Protein AF-A0A6B3ELD0-F1 (afdb_monomer)

Mean predicted aligned error: 5.59 Å

Sequence (102 aa):
TKLAMSSAGGRAPDLAIMHLSRLAGYAPGGLLDPWDTALLEEFGVPQERINPRVRALGRYEKQPYAIPLDTHPFVVFYDRTVMDKAGLLDSDGRLLPPESPA

Radius of gyration: 20.94 Å; Cα contacts (8 Å, |Δi|>4): 75; chains: 1; bounding box: 52×36×53 Å

Structure (mmCIF, N/CA/C/O backbone):
data_AF-A0A6B3ELD0-F1
#
_entry.id   AF-A0A6B3ELD0-F1
#
loop_
_atom_site.group_PDB
_atom_site.id
_atom_site.type_symbol
_atom_site.label_atom_id
_atom_site.label_alt_id
_atom_site.label_comp_id
_atom_site.label_asym_id
_atom_site.label_entity_id
_atom_site.label_seq_id
_atom_site.pdbx_PDB_ins_code
_atom_site.Cartn_x
_atom_site.Cartn_y
_atom_site.Cartn_z
_atom_site.occupancy
_atom_site.B_iso_or_equiv
_atom_site.auth_seq_id
_atom_site.auth_comp_id
_atom_site.auth_asym_id
_atom_site.auth_atom_id
_atom_site.pdbx_PDB_model_num
ATOM 1 N N . THR A 1 1 ? 12.345 -1.442 4.713 1.00 70.31 1 THR A N 1
ATOM 2 C CA . 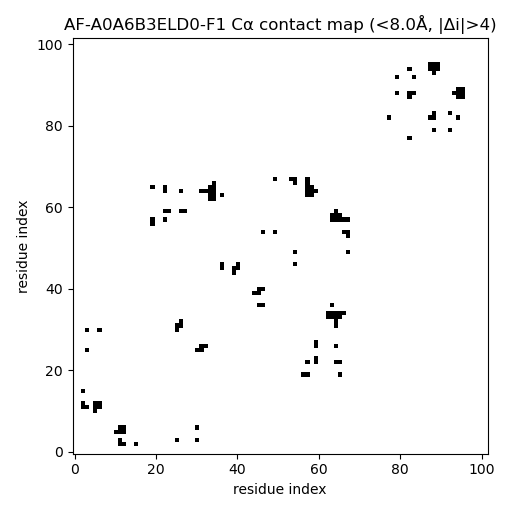THR A 1 1 ? 13.810 -1.321 4.884 1.00 70.31 1 THR A CA 1
ATOM 3 C C . THR A 1 1 ? 14.560 -2.484 4.261 1.00 70.31 1 THR A C 1
ATOM 5 O O . THR A 1 1 ? 15.447 -2.220 3.468 1.00 70.31 1 THR A O 1
ATOM 8 N N . LYS A 1 2 ? 14.182 -3.750 4.520 1.00 89.88 2 LYS A N 1
ATOM 9 C CA . LYS A 1 2 ? 14.844 -4.927 3.917 1.00 89.88 2 LYS A CA 1
ATOM 10 C C . LYS A 1 2 ? 14.935 -4.875 2.385 1.00 89.88 2 LYS A C 1
ATOM 12 O O . LYS A 1 2 ? 16.030 -5.043 1.882 1.00 89.88 2 LYS A O 1
ATOM 17 N N . LEU A 1 3 ? 13.831 -4.578 1.686 1.00 91.88 3 LEU A N 1
ATOM 18 C CA . LEU A 1 3 ? 13.792 -4.511 0.214 1.00 91.88 3 LEU A CA 1
ATOM 19 C C . LEU A 1 3 ? 14.857 -3.569 -0.369 1.00 91.88 3 LEU A C 1
ATOM 21 O O . LEU A 1 3 ? 15.676 -3.987 -1.180 1.00 91.88 3 LEU A O 1
ATOM 25 N N . ALA A 1 4 ? 14.883 -2.311 0.077 1.00 91.75 4 ALA A N 1
ATOM 26 C CA . ALA A 1 4 ? 15.863 -1.339 -0.407 1.00 91.75 4 ALA A CA 1
ATOM 27 C C . ALA A 1 4 ? 17.308 -1.755 -0.077 1.00 91.75 4 ALA A C 1
ATOM 29 O O . ALA A 1 4 ? 18.179 -1.681 -0.936 1.00 91.75 4 ALA A O 1
ATOM 30 N N . MET A 1 5 ? 17.556 -2.253 1.140 1.00 93.50 5 MET A N 1
ATOM 31 C CA . MET A 1 5 ? 18.902 -2.659 1.560 1.00 93.50 5 MET A CA 1
ATOM 32 C C . MET A 1 5 ? 19.408 -3.898 0.815 1.00 93.50 5 MET A C 1
ATOM 34 O O . MET A 1 5 ? 20.567 -3.936 0.412 1.00 93.50 5 MET A O 1
ATOM 38 N N . SER A 1 6 ? 18.559 -4.912 0.618 1.00 94.31 6 SER A N 1
ATOM 39 C CA . SER A 1 6 ? 18.948 -6.121 -0.111 1.00 94.31 6 SER A CA 1
ATOM 40 C C . SER A 1 6 ? 19.228 -5.814 -1.578 1.00 94.31 6 SER A C 1
ATOM 42 O O . SER A 1 6 ? 20.169 -6.359 -2.142 1.00 94.31 6 SER A O 1
ATOM 44 N N . SER A 1 7 ? 18.470 -4.889 -2.166 1.00 92.50 7 SER A N 1
ATOM 45 C CA . SER A 1 7 ? 18.662 -4.470 -3.554 1.00 92.50 7 SER A CA 1
ATOM 46 C C . SER A 1 7 ? 19.947 -3.664 -3.740 1.00 92.50 7 SER A C 1
ATOM 48 O O . SER A 1 7 ? 20.734 -3.985 -4.624 1.00 92.50 7 SER A O 1
ATOM 50 N N . ALA A 1 8 ? 20.237 -2.712 -2.845 1.00 91.12 8 ALA A N 1
ATOM 51 C CA . ALA A 1 8 ? 21.509 -1.983 -2.849 1.00 91.12 8 ALA A CA 1
ATOM 52 C C . ALA A 1 8 ? 22.729 -2.912 -2.683 1.00 91.12 8 ALA A C 1
ATOM 54 O O . ALA A 1 8 ? 23.794 -2.644 -3.228 1.00 91.12 8 ALA A O 1
ATOM 55 N N . GLY A 1 9 ? 22.572 -4.024 -1.955 1.00 93.12 9 GLY A N 1
ATOM 56 C CA . GLY A 1 9 ? 23.601 -5.054 -1.787 1.00 93.12 9 GLY A CA 1
ATOM 57 C C . GLY A 1 9 ? 23.687 -6.090 -2.915 1.00 93.12 9 GLY A C 1
ATOM 58 O O . GLY A 1 9 ? 24.342 -7.112 -2.722 1.00 93.12 9 GLY A O 1
ATOM 59 N N . GLY A 1 10 ? 23.000 -5.891 -4.048 1.00 92.62 10 GLY A N 1
ATOM 60 C CA . GLY A 1 10 ? 23.024 -6.817 -5.191 1.00 92.62 10 GLY A CA 1
ATOM 61 C C . GLY A 1 10 ? 22.273 -8.133 -4.958 1.00 92.62 10 GLY A C 1
ATOM 62 O O . GLY A 1 10 ? 22.555 -9.140 -5.599 1.00 92.62 10 GLY A O 1
ATOM 63 N N . ARG A 1 11 ? 21.343 -8.152 -4.001 1.00 95.06 11 ARG A N 1
ATOM 64 C CA . ARG A 1 11 ? 20.534 -9.318 -3.610 1.00 95.06 11 ARG A CA 1
ATOM 65 C C . ARG A 1 11 ? 19.053 -8.940 -3.572 1.00 95.06 11 ARG A C 1
ATOM 67 O O . ARG A 1 11 ? 18.354 -9.230 -2.597 1.00 95.06 11 ARG A O 1
ATOM 74 N N . ALA A 1 12 ? 18.604 -8.202 -4.586 1.00 94.06 12 ALA A N 1
ATOM 75 C CA . ALA A 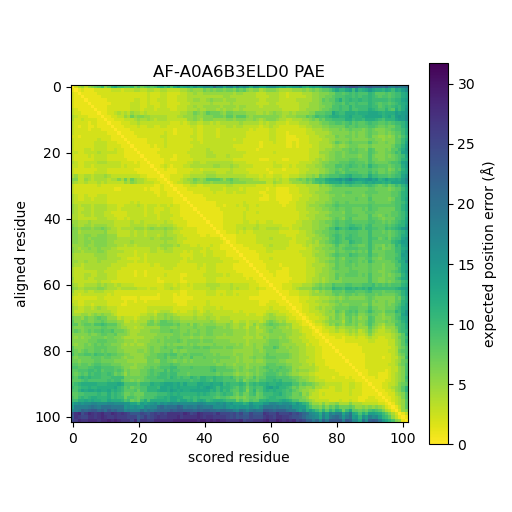1 12 ? 17.195 -7.863 -4.747 1.00 94.06 12 ALA A CA 1
ATOM 76 C C . ALA A 1 12 ? 16.366 -9.153 -4.903 1.00 94.06 12 ALA A C 1
ATOM 78 O O . ALA A 1 12 ? 16.836 -10.090 -5.548 1.00 94.06 12 ALA A O 1
ATOM 79 N N . PRO A 1 13 ? 15.173 -9.244 -4.293 1.00 95.56 13 PRO A N 1
ATOM 80 C CA . PRO A 1 13 ? 14.236 -10.310 -4.619 1.00 95.56 13 PRO A CA 1
ATOM 81 C C . PRO A 1 13 ? 13.598 -10.056 -5.991 1.00 95.56 13 PRO A C 1
ATOM 83 O O . PRO A 1 13 ? 13.400 -8.902 -6.361 1.00 95.56 13 PRO A O 1
ATOM 86 N N . ASP A 1 14 ? 13.180 -11.117 -6.679 1.00 95.31 14 ASP A N 1
ATOM 87 C CA . ASP A 1 14 ? 12.412 -10.994 -7.928 1.00 95.31 14 ASP A CA 1
ATOM 88 C C . ASP A 1 14 ? 11.008 -10.409 -7.686 1.00 95.31 14 ASP A C 1
ATOM 90 O O . ASP A 1 14 ? 10.454 -9.706 -8.525 1.00 95.31 14 ASP A O 1
ATOM 94 N N . LEU A 1 15 ? 10.429 -10.682 -6.510 1.00 94.69 15 LEU A N 1
ATOM 95 C CA . LEU A 1 15 ? 9.115 -10.195 -6.095 1.00 94.69 15 LEU A CA 1
ATOM 96 C C . LEU A 1 15 ? 9.124 -9.803 -4.617 1.00 94.69 15 LEU A C 1
ATOM 98 O O . LEU A 1 15 ? 9.644 -10.524 -3.762 1.00 94.69 15 LEU A O 1
ATOM 102 N N . ALA A 1 16 ? 8.497 -8.674 -4.295 1.00 95.31 16 ALA A N 1
ATOM 103 C CA . ALA A 1 16 ? 8.365 -8.204 -2.925 1.00 95.31 16 ALA A CA 1
ATOM 104 C C . ALA A 1 16 ? 6.988 -7.601 -2.649 1.00 95.31 16 ALA A C 1
ATOM 106 O O . ALA A 1 16 ? 6.366 -6.986 -3.509 1.00 95.31 16 ALA A O 1
ATOM 107 N N . ILE A 1 17 ? 6.561 -7.719 -1.392 1.00 95.62 17 ILE A N 1
ATOM 108 C CA . ILE A 1 17 ? 5.414 -6.989 -0.854 1.00 95.62 17 ILE A CA 1
ATOM 109 C C . ILE A 1 17 ? 5.950 -5.768 -0.110 1.00 95.62 17 ILE A C 1
ATOM 111 O O . ILE A 1 17 ? 6.869 -5.865 0.710 1.00 95.62 17 ILE A O 1
ATOM 115 N N . MET A 1 18 ? 5.366 -4.606 -0.385 1.00 94.81 18 MET A N 1
ATOM 116 C CA . MET A 1 18 ? 5.688 -3.358 0.293 1.00 94.81 18 MET A CA 1
ATOM 117 C C . MET A 1 18 ? 4.418 -2.583 0.620 1.00 94.81 18 MET A C 1
ATOM 119 O O . MET A 1 18 ? 3.419 -2.666 -0.089 1.00 94.81 18 MET A O 1
ATOM 123 N N . HIS A 1 19 ? 4.481 -1.772 1.673 1.00 94.62 19 HIS A N 1
ATOM 124 C CA . HIS A 1 19 ? 3.428 -0.801 1.927 1.00 94.62 19 HIS A CA 1
ATOM 125 C C . HIS A 1 19 ? 3.416 0.252 0.811 1.00 94.62 19 HIS A C 1
ATOM 127 O O . HIS A 1 19 ? 4.471 0.780 0.450 1.00 94.62 19 HIS A O 1
ATOM 133 N N . LEU A 1 20 ? 2.228 0.605 0.316 1.00 94.12 20 LEU A N 1
ATOM 134 C CA . LEU A 1 20 ? 2.049 1.520 -0.816 1.00 94.12 20 LEU A CA 1
ATOM 135 C C . LEU A 1 20 ? 2.729 2.885 -0.611 1.00 94.12 20 LEU A C 1
ATOM 137 O O . LEU A 1 20 ? 3.246 3.467 -1.558 1.00 94.12 20 LEU A O 1
ATOM 141 N N . SER A 1 21 ? 2.824 3.367 0.634 1.00 93.12 21 SER A N 1
ATOM 142 C CA . SER A 1 21 ? 3.538 4.617 0.957 1.00 93.12 21 SER A CA 1
ATOM 143 C C . SER A 1 21 ? 5.030 4.612 0.593 1.00 93.12 21 SER A C 1
ATOM 145 O O . SER A 1 21 ? 5.656 5.668 0.576 1.00 93.12 21 SER A O 1
ATOM 147 N N . ARG A 1 22 ? 5.625 3.446 0.307 1.00 94.12 22 ARG A N 1
ATOM 148 C CA . ARG A 1 22 ? 7.016 3.331 -0.154 1.00 94.12 22 ARG A CA 1
ATOM 149 C C . ARG A 1 22 ? 7.171 3.548 -1.657 1.00 94.12 22 ARG A C 1
ATOM 151 O O . ARG A 1 22 ? 8.279 3.855 -2.086 1.00 94.12 22 ARG A O 1
ATOM 158 N N . LEU A 1 23 ? 6.087 3.458 -2.430 1.00 94.81 23 LEU A N 1
ATOM 159 C CA . LEU A 1 23 ? 6.109 3.557 -3.890 1.00 94.81 23 LEU A CA 1
ATOM 160 C C . LEU A 1 23 ? 6.797 4.840 -4.374 1.00 94.81 23 LEU A C 1
ATOM 162 O O . LEU A 1 23 ? 7.686 4.773 -5.217 1.00 94.81 23 LEU A O 1
ATOM 166 N N . ALA A 1 24 ? 6.459 5.985 -3.771 1.00 92.75 24 ALA A N 1
ATOM 167 C CA . ALA A 1 24 ? 7.020 7.290 -4.129 1.00 92.75 24 ALA A CA 1
ATOM 168 C C . 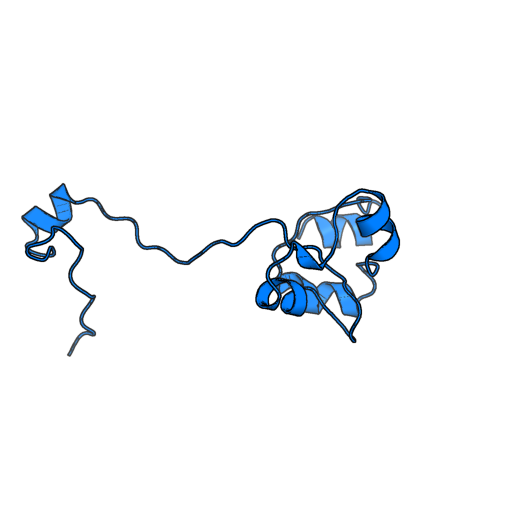ALA A 1 24 ? 8.541 7.394 -3.919 1.00 92.75 24 ALA A C 1
ATOM 170 O O . ALA A 1 24 ? 9.187 8.210 -4.562 1.00 92.75 24 ALA A O 1
ATOM 171 N N . GLY A 1 25 ? 9.123 6.584 -3.029 1.00 92.25 25 GLY A N 1
ATOM 172 C CA . GLY A 1 25 ? 10.573 6.541 -2.828 1.00 92.25 25 GLY A CA 1
ATOM 173 C C . GLY A 1 25 ? 11.281 5.482 -3.673 1.00 92.25 25 GLY A C 1
ATOM 174 O O . GLY A 1 25 ? 12.495 5.551 -3.825 1.00 92.25 25 GLY A O 1
ATOM 175 N N . TYR A 1 26 ? 10.555 4.481 -4.178 1.00 94.88 26 TYR A N 1
ATOM 176 C CA . TYR A 1 26 ? 11.148 3.310 -4.830 1.00 94.88 26 TYR A CA 1
ATOM 177 C C . TYR A 1 26 ? 11.013 3.348 -6.353 1.00 94.88 26 TYR A C 1
ATOM 179 O O . TYR A 1 26 ? 11.985 3.050 -7.041 1.00 94.88 26 TYR A O 1
ATOM 187 N N . ALA A 1 27 ? 9.860 3.765 -6.883 1.00 94.38 27 ALA A N 1
ATOM 188 C CA . ALA A 1 27 ? 9.650 3.833 -8.328 1.00 94.38 27 ALA A CA 1
ATOM 189 C C . ALA A 1 27 ? 10.557 4.879 -9.019 1.00 94.38 27 ALA A C 1
ATOM 191 O O . ALA A 1 27 ? 11.247 4.502 -9.963 1.00 94.38 27 ALA A O 1
ATOM 192 N N . PRO A 1 28 ? 10.686 6.136 -8.532 1.00 93.06 28 PRO A N 1
ATOM 193 C CA . PRO A 1 28 ? 11.598 7.105 -9.157 1.00 93.06 28 PRO A CA 1
ATOM 194 C C . PRO A 1 28 ? 13.076 6.721 -9.015 1.00 93.06 28 PRO A C 1
ATOM 196 O O . PRO A 1 28 ? 13.903 7.098 -9.837 1.00 93.06 28 PRO A O 1
ATOM 199 N N . GLY A 1 29 ? 13.418 5.986 -7.950 1.00 87.56 29 GLY A N 1
ATOM 200 C CA . GLY A 1 29 ? 14.787 5.567 -7.650 1.00 87.56 29 GLY A CA 1
ATOM 201 C C . GLY A 1 29 ? 15.277 4.371 -8.468 1.00 87.56 29 GLY A C 1
ATOM 202 O O . GLY A 1 29 ? 16.378 3.896 -8.205 1.00 87.56 29 GLY A O 1
ATOM 203 N N . GLY A 1 30 ? 14.467 3.854 -9.401 1.00 90.44 30 GLY A N 1
ATOM 204 C CA . GLY A 1 30 ? 14.809 2.689 -10.225 1.00 90.44 30 GLY A CA 1
ATOM 205 C C . GLY A 1 30 ? 14.876 1.374 -9.445 1.00 90.44 30 GLY A C 1
ATOM 206 O O . GLY A 1 30 ? 15.485 0.417 -9.904 1.00 90.44 30 GLY A O 1
ATOM 207 N N . LEU A 1 31 ? 14.286 1.327 -8.246 1.00 94.00 31 LEU A N 1
ATOM 208 C CA . LEU A 1 31 ? 14.271 0.120 -7.416 1.00 94.00 31 LEU A CA 1
ATOM 209 C C . LEU A 1 31 ? 13.179 -0.873 -7.845 1.00 94.00 31 LEU A C 1
ATOM 211 O O . LEU A 1 31 ? 13.206 -2.030 -7.437 1.00 94.00 31 LEU A O 1
ATOM 215 N N . LEU A 1 32 ? 12.187 -0.407 -8.599 1.00 96.00 32 LEU A N 1
ATOM 216 C CA . LEU A 1 32 ? 11.049 -1.197 -9.048 1.00 96.00 32 LEU A CA 1
ATOM 217 C C . LEU A 1 32 ? 10.948 -1.102 -10.560 1.00 96.00 32 LEU A C 1
ATOM 219 O O . LEU A 1 32 ? 11.153 -0.022 -11.113 1.00 96.00 32 LEU A O 1
ATOM 223 N N . ASP A 1 33 ? 10.519 -2.194 -11.175 1.00 95.69 33 ASP A N 1
ATOM 224 C CA . ASP A 1 33 ? 10.105 -2.215 -12.568 1.00 95.69 33 ASP A CA 1
ATOM 225 C C . ASP A 1 33 ? 8.582 -2.039 -12.675 1.00 95.69 33 ASP A C 1
ATOM 227 O O . ASP A 1 33 ? 7.835 -2.448 -11.773 1.00 95.69 33 ASP A O 1
ATOM 231 N N . PRO A 1 34 ? 8.090 -1.405 -13.751 1.00 96.81 34 PRO A N 1
ATOM 232 C CA . PRO A 1 34 ? 6.667 -1.383 -14.039 1.00 96.81 34 PRO A CA 1
ATOM 233 C C . PRO A 1 34 ? 6.176 -2.797 -14.380 1.00 96.81 34 PRO A C 1
ATOM 235 O O . PRO A 1 34 ? 6.856 -3.580 -15.039 1.00 96.81 34 PRO A O 1
ATOM 238 N N . TRP A 1 35 ? 4.958 -3.112 -13.958 1.00 96.12 35 TRP A N 1
ATOM 239 C CA . TRP A 1 35 ? 4.290 -4.367 -14.272 1.00 96.12 35 TRP A CA 1
ATOM 240 C C . TRP A 1 35 ? 3.812 -4.400 -15.721 1.00 96.12 35 TRP A C 1
ATOM 242 O O . TRP A 1 35 ? 3.193 -3.450 -16.208 1.00 96.12 35 TRP A O 1
ATOM 252 N N . ASP A 1 36 ? 3.998 -5.548 -16.366 1.00 95.88 36 ASP A N 1
ATO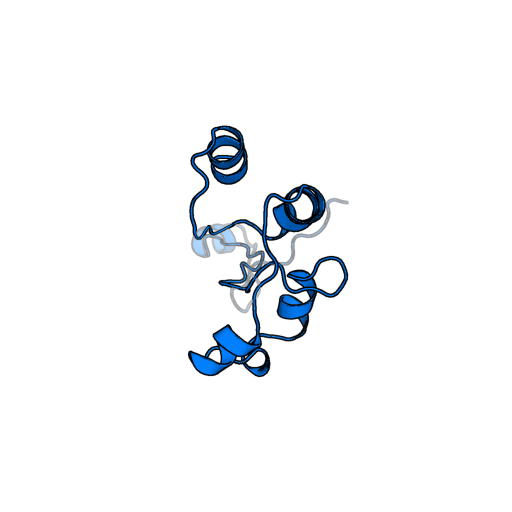M 253 C CA . ASP A 1 36 ? 3.346 -5.865 -17.631 1.00 95.88 36 ASP A CA 1
ATOM 254 C C . ASP A 1 36 ? 1.900 -6.309 -17.372 1.00 95.88 36 ASP A C 1
ATOM 256 O O . ASP A 1 36 ? 1.628 -7.417 -16.907 1.00 95.88 36 ASP A O 1
ATOM 260 N N . THR A 1 37 ? 0.947 -5.426 -17.659 1.00 94.25 37 THR A N 1
ATOM 261 C CA . THR A 1 37 ? -0.475 -5.719 -17.453 1.00 94.25 37 THR A CA 1
ATOM 262 C C . THR A 1 37 ? -1.036 -6.719 -18.456 1.00 94.25 37 THR A C 1
ATOM 264 O O . THR A 1 37 ? -2.018 -7.375 -18.122 1.00 94.25 37 THR A O 1
ATOM 267 N N . ALA A 1 38 ? -0.440 -6.846 -19.646 1.00 96.00 38 ALA A N 1
ATOM 268 C CA . ALA A 1 38 ? -0.864 -7.835 -20.634 1.00 96.00 38 ALA A CA 1
ATOM 269 C C . ALA A 1 38 ? -0.476 -9.246 -20.174 1.00 96.00 38 ALA A C 1
ATOM 271 O O . ALA A 1 38 ? -1.298 -10.158 -20.228 1.00 96.00 38 ALA A O 1
ATOM 272 N N . LEU A 1 39 ? 0.728 -9.402 -19.613 1.00 96.25 39 LEU A N 1
ATOM 273 C CA . LEU A 1 39 ? 1.151 -10.657 -18.989 1.00 96.25 39 LEU A CA 1
ATOM 274 C C . LEU A 1 39 ? 0.244 -11.028 -17.807 1.00 96.25 39 LEU A C 1
ATOM 276 O O . LEU A 1 39 ? -0.192 -12.168 -17.677 1.00 96.25 39 LEU A O 1
ATOM 280 N N . LEU A 1 40 ? -0.090 -10.061 -16.946 1.00 94.00 40 LEU A N 1
ATOM 281 C CA . LEU A 1 40 ? -1.025 -10.305 -15.843 1.00 94.00 40 LEU A CA 1
ATOM 282 C C . LEU A 1 40 ? -2.400 -10.771 -16.345 1.00 94.00 40 LEU A C 1
ATOM 284 O O . LEU A 1 40 ? -2.993 -11.667 -15.746 1.00 94.00 40 LEU A O 1
ATOM 288 N N . GLU A 1 41 ? -2.897 -10.196 -17.441 1.00 96.44 41 GLU A N 1
ATOM 289 C CA . GLU A 1 41 ? -4.152 -10.606 -18.072 1.00 96.44 41 GLU A CA 1
ATOM 290 C C . GLU A 1 41 ? -4.084 -12.036 -18.630 1.00 96.44 41 GLU A C 1
ATOM 292 O O . GLU A 1 41 ? -4.994 -12.822 -18.358 1.00 96.44 41 GLU A O 1
ATOM 297 N N . GLU A 1 42 ? -2.991 -12.407 -19.309 1.00 97.75 42 GLU A N 1
ATOM 298 C CA . GLU A 1 42 ? -2.742 -13.771 -19.811 1.00 97.75 42 GLU A CA 1
ATOM 299 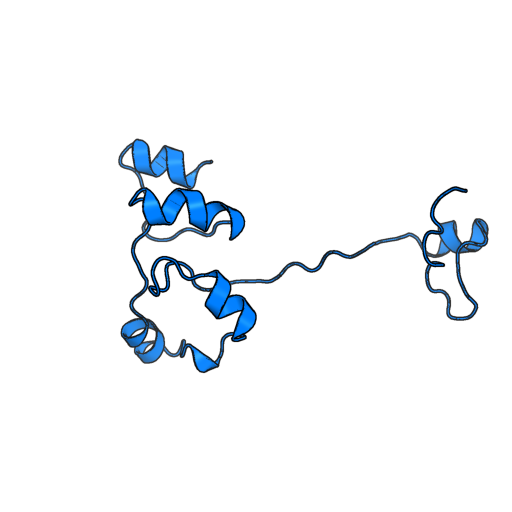C C . GLU A 1 42 ? -2.846 -14.819 -18.692 1.00 97.75 42 GLU A C 1
ATOM 301 O O . GLU A 1 42 ? -3.452 -15.878 -18.869 1.00 97.75 42 GLU A O 1
ATOM 306 N N . PHE A 1 43 ? -2.335 -14.492 -17.503 1.00 95.81 43 PHE A N 1
ATOM 307 C CA . PHE A 1 43 ? -2.391 -15.355 -16.321 1.00 95.81 43 PHE A CA 1
ATOM 308 C C . PHE A 1 43 ? -3.649 -15.160 -15.453 1.00 95.81 43 PHE A C 1
ATOM 310 O O . PHE A 1 43 ? -3.718 -15.653 -14.325 1.00 95.81 43 PHE A O 1
ATOM 317 N N . GLY A 1 44 ? -4.682 -14.480 -15.962 1.00 94.62 44 GLY A N 1
ATOM 318 C CA . GLY A 1 44 ? -5.993 -14.395 -15.313 1.00 94.62 44 GLY A CA 1
ATOM 319 C C . GLY A 1 44 ? -6.108 -13.345 -14.203 1.00 94.62 44 GLY A C 1
ATOM 320 O O . GLY A 1 44 ? -7.014 -13.435 -13.363 1.00 94.62 44 GLY A O 1
ATOM 321 N N . VAL A 1 45 ? -5.244 -12.327 -14.213 1.00 92.12 45 VAL A N 1
ATOM 322 C CA . VAL A 1 45 ? -5.271 -11.151 -13.325 1.00 92.12 45 VAL A CA 1
ATOM 323 C C . VAL A 1 45 ? -5.565 -9.872 -14.135 1.00 92.12 45 VAL A C 1
ATOM 325 O O . VAL A 1 45 ? -4.737 -8.960 -14.197 1.00 92.12 45 VAL A O 1
ATOM 328 N N . PRO A 1 46 ? -6.751 -9.766 -14.768 1.00 93.31 46 PRO A N 1
ATOM 329 C CA . PRO A 1 46 ? -7.137 -8.565 -15.502 1.00 93.31 46 PRO A CA 1
ATOM 330 C C . PRO A 1 46 ? -7.275 -7.368 -14.554 1.00 93.31 46 PRO A C 1
ATOM 332 O O . PRO A 1 46 ? -7.761 -7.491 -13.421 1.00 93.31 46 PRO A O 1
ATOM 335 N N . GLN A 1 47 ? -6.875 -6.186 -15.024 1.00 90.62 47 GLN A N 1
ATOM 336 C CA . GLN A 1 47 ? -6.865 -4.960 -14.220 1.00 90.62 47 GLN A CA 1
ATOM 337 C C . GLN A 1 47 ? -8.263 -4.581 -13.718 1.00 90.62 47 GLN A C 1
ATOM 339 O O . GLN A 1 47 ? -8.397 -3.976 -12.652 1.00 90.62 47 GLN A O 1
ATOM 344 N N . GLU A 1 48 ? -9.305 -4.965 -14.449 1.00 93.69 48 GLU A N 1
ATOM 345 C CA . GLU A 1 48 ? -10.720 -4.712 -14.180 1.00 93.69 48 GLU A CA 1
ATOM 346 C C . GLU A 1 48 ? -11.198 -5.384 -12.888 1.00 93.69 48 GLU A C 1
ATOM 348 O O . GLU A 1 48 ? -12.139 -4.895 -12.265 1.00 93.69 48 GLU A O 1
ATOM 353 N N . ARG A 1 49 ? -10.530 -6.459 -12.436 1.00 91.81 49 ARG A N 1
ATOM 354 C CA . ARG A 1 49 ? -10.822 -7.107 -11.142 1.00 91.81 49 ARG A CA 1
ATOM 355 C C . ARG A 1 49 ? -10.353 -6.288 -9.943 1.00 91.81 49 ARG A C 1
ATOM 357 O O . ARG A 1 49 ? -10.780 -6.542 -8.820 1.00 91.81 49 ARG A O 1
ATOM 364 N N . ILE A 1 50 ? -9.479 -5.311 -10.163 1.00 90.81 50 ILE A N 1
ATOM 365 C CA . ILE A 1 50 ? -8.919 -4.470 -9.110 1.00 90.81 50 ILE A CA 1
ATOM 366 C C . ILE A 1 50 ? -9.807 -3.236 -8.943 1.00 90.81 50 ILE A C 1
ATOM 368 O O . ILE A 1 50 ? -10.205 -2.595 -9.918 1.00 90.81 50 ILE A O 1
ATOM 372 N N . ASN A 1 51 ? -10.095 -2.855 -7.696 1.00 92.75 51 ASN A N 1
ATOM 373 C CA . ASN A 1 51 ? -10.816 -1.616 -7.414 1.00 92.75 51 ASN A CA 1
ATOM 374 C C . ASN A 1 51 ? -10.104 -0.418 -8.089 1.00 92.75 51 ASN A C 1
ATOM 376 O O . ASN A 1 51 ? -8.908 -0.217 -7.855 1.00 92.75 51 ASN A O 1
ATOM 380 N N . PRO A 1 52 ? -10.807 0.414 -8.884 1.00 93.75 52 PRO A N 1
ATOM 381 C CA . PRO A 1 52 ? -10.179 1.458 -9.695 1.00 93.75 52 PRO A CA 1
ATOM 382 C C . PRO A 1 52 ? -9.447 2.516 -8.864 1.00 93.75 52 PRO A C 1
ATOM 384 O O . PRO A 1 52 ? -8.416 3.029 -9.299 1.00 93.75 52 PRO A O 1
ATOM 387 N N . ARG A 1 53 ? -9.936 2.818 -7.652 1.00 92.25 53 ARG A N 1
ATOM 388 C CA . ARG A 1 53 ? -9.287 3.770 -6.743 1.00 92.25 53 ARG A CA 1
ATOM 389 C C . ARG A 1 53 ? -7.950 3.221 -6.260 1.00 92.25 53 ARG A C 1
ATOM 391 O O . ARG A 1 53 ? -6.960 3.940 -6.294 1.00 92.25 53 ARG A O 1
ATOM 398 N N . VAL A 1 54 ? -7.911 1.955 -5.848 1.00 90.81 54 VAL A N 1
ATOM 399 C CA . VAL A 1 54 ? -6.681 1.327 -5.343 1.00 90.81 54 VAL A CA 1
ATOM 400 C C . VAL A 1 54 ? -5.687 1.079 -6.483 1.00 90.81 54 VAL A C 1
ATOM 402 O O . VAL A 1 54 ? -4.501 1.351 -6.325 1.00 90.81 54 VAL A O 1
ATOM 405 N N . ARG A 1 55 ? -6.171 0.676 -7.667 1.00 92.19 55 ARG A N 1
ATOM 406 C CA . ARG A 1 55 ? -5.354 0.530 -8.884 1.00 92.19 55 ARG A CA 1
ATOM 407 C C . ARG A 1 55 ? -4.635 1.828 -9.255 1.00 92.19 55 ARG A C 1
ATOM 409 O O . ARG A 1 55 ? -3.459 1.800 -9.599 1.00 92.19 55 ARG A O 1
ATOM 416 N N . ALA A 1 56 ? -5.318 2.971 -9.168 1.00 93.81 56 ALA A N 1
ATOM 417 C CA . ALA A 1 56 ? -4.721 4.266 -9.488 1.00 93.81 56 ALA A CA 1
ATOM 418 C C . ALA A 1 56 ? -3.560 4.642 -8.550 1.00 93.81 56 ALA A C 1
ATOM 420 O O . ALA A 1 56 ? -2.609 5.278 -8.997 1.00 93.81 56 ALA A O 1
ATOM 421 N N . LEU A 1 57 ? -3.617 4.228 -7.280 1.00 94.12 57 LEU A N 1
ATOM 422 C CA . LEU A 1 57 ? -2.584 4.539 -6.289 1.00 94.12 57 LEU A CA 1
ATOM 423 C C . LEU A 1 57 ? -1.267 3.791 -6.536 1.00 94.12 57 LEU A C 1
ATOM 425 O O . LEU A 1 57 ? -0.213 4.289 -6.158 1.00 94.12 57 LEU A O 1
ATOM 429 N N . GLY A 1 58 ? -1.314 2.623 -7.183 1.00 94.94 58 GLY A N 1
ATOM 430 C CA . GLY A 1 58 ? -0.134 1.825 -7.536 1.00 94.94 58 GLY A CA 1
ATOM 431 C C . GLY A 1 58 ? 0.657 2.348 -8.742 1.00 94.94 58 GLY A C 1
ATOM 432 O O . GLY A 1 58 ? 1.554 1.657 -9.226 1.00 94.94 58 GLY A O 1
ATOM 433 N N . ARG A 1 59 ? 0.315 3.531 -9.271 1.00 95.62 59 ARG A N 1
ATOM 434 C CA . ARG A 1 59 ? 0.904 4.074 -10.500 1.00 95.62 59 ARG A CA 1
ATOM 435 C C . ARG A 1 59 ? 1.916 5.177 -10.214 1.00 95.62 59 ARG A C 1
ATOM 437 O O . ARG A 1 59 ? 1.667 6.066 -9.407 1.00 95.62 59 ARG A O 1
ATOM 444 N N . TYR A 1 60 ? 3.009 5.163 -10.964 1.00 96.00 60 TYR A N 1
ATOM 445 C CA . TYR A 1 60 ? 3.988 6.245 -11.041 1.00 96.00 60 TYR A CA 1
ATOM 446 C C . TYR A 1 60 ? 4.234 6.562 -12.521 1.00 96.00 60 TYR A C 1
ATOM 448 O O . TYR A 1 60 ? 4.296 5.650 -13.338 1.00 96.00 60 TYR A O 1
ATOM 456 N N . GLU A 1 61 ? 4.234 7.847 -12.894 1.00 94.44 61 GLU A N 1
ATOM 457 C CA . GLU A 1 61 ? 4.361 8.307 -14.294 1.00 94.44 61 GLU A CA 1
ATOM 458 C C . GLU A 1 61 ? 3.439 7.582 -15.296 1.00 94.44 61 GLU A C 1
ATOM 460 O O . GLU A 1 61 ? 3.805 7.264 -16.423 1.00 94.44 61 GLU A O 1
ATOM 465 N N . LYS A 1 62 ? 2.189 7.331 -14.882 1.00 92.19 62 LYS A N 1
ATOM 466 C CA . LYS A 1 62 ? 1.167 6.589 -15.648 1.00 92.19 62 LYS A CA 1
ATOM 467 C C . LYS A 1 62 ? 1.501 5.106 -15.897 1.00 92.19 62 LYS A C 1
ATOM 469 O O . LYS A 1 62 ? 0.706 4.432 -16.551 1.00 92.19 62 LYS A O 1
ATOM 474 N N . GLN A 1 63 ? 2.565 4.561 -15.321 1.00 95.44 63 GLN A N 1
ATOM 475 C CA . GLN A 1 63 ? 2.869 3.131 -15.376 1.00 95.44 63 GLN A CA 1
ATOM 476 C C . GLN A 1 63 ? 2.493 2.429 -14.062 1.00 95.44 63 GLN A C 1
ATOM 478 O O . GLN A 1 63 ? 2.545 3.055 -12.999 1.00 95.44 63 GLN A O 1
ATOM 483 N N . PRO A 1 64 ? 2.048 1.163 -14.104 1.00 95.06 64 PRO A N 1
ATOM 484 C CA . PRO A 1 64 ? 1.670 0.415 -12.910 1.00 95.06 64 PRO A CA 1
ATOM 485 C C . PRO A 1 64 ? 2.913 -0.184 -12.244 1.00 95.06 64 PRO A C 1
ATOM 487 O O . PRO A 1 64 ? 3.437 -1.183 -12.702 1.00 95.06 64 PRO A O 1
ATOM 490 N N . TYR A 1 65 ? 3.382 0.394 -11.143 1.00 97.06 65 TYR A N 1
ATOM 491 C CA . TYR A 1 65 ? 4.568 -0.097 -10.420 1.00 97.06 65 TYR A CA 1
ATOM 492 C C . TYR A 1 65 ? 4.219 -1.006 -9.233 1.00 97.06 65 TYR A C 1
ATOM 494 O O . TYR A 1 65 ? 5.094 -1.620 -8.626 1.00 97.06 65 TYR A O 1
ATOM 502 N N . ALA A 1 66 ? 2.938 -1.105 -8.879 1.00 95.56 66 ALA A N 1
ATOM 503 C CA . ALA A 1 66 ? 2.463 -2.003 -7.839 1.00 95.56 66 ALA A CA 1
ATOM 504 C C . ALA A 1 66 ? 1.090 -2.582 -8.187 1.00 95.56 66 ALA A C 1
ATOM 506 O O . ALA A 1 66 ? 0.204 -1.868 -8.663 1.00 95.56 66 ALA A O 1
ATOM 507 N N . ILE A 1 67 ? 0.908 -3.862 -7.866 1.00 94.50 67 ILE A N 1
ATOM 508 C CA . ILE A 1 67 ? -0.385 -4.546 -7.899 1.00 94.50 67 ILE A CA 1
ATOM 509 C C . ILE A 1 67 ? -0.936 -4.601 -6.466 1.00 94.50 67 ILE A C 1
ATOM 511 O O . ILE A 1 67 ? -0.239 -5.087 -5.573 1.00 94.50 67 ILE A O 1
ATOM 515 N N . PRO A 1 68 ? -2.150 -4.082 -6.204 1.00 93.06 68 PRO A N 1
ATOM 516 C CA . PRO A 1 68 ? -2.751 -4.143 -4.876 1.00 93.06 68 PRO A CA 1
ATOM 517 C C . PRO A 1 68 ? -2.974 -5.583 -4.403 1.00 93.06 68 PRO A C 1
ATOM 519 O O . PRO A 1 68 ? -3.631 -6.361 -5.089 1.00 93.06 68 PRO A O 1
ATOM 522 N N . LEU A 1 69 ? -2.455 -5.907 -3.217 1.00 92.62 69 LEU A N 1
ATOM 523 C CA . LEU A 1 69 ? -2.639 -7.206 -2.563 1.00 92.62 69 LEU A CA 1
ATOM 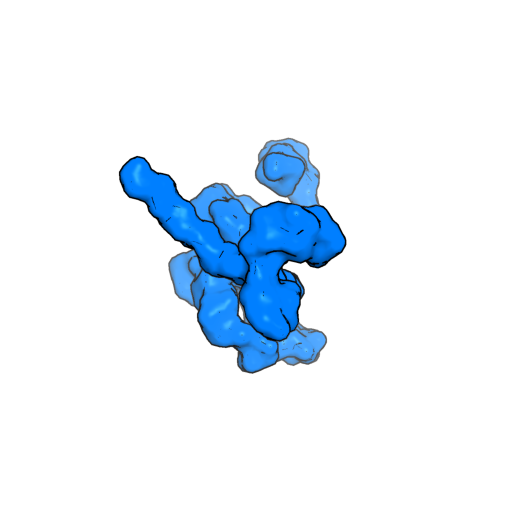524 C C . LEU A 1 69 ? -3.791 -7.167 -1.554 1.00 92.62 69 LEU A C 1
ATOM 526 O O . LEU A 1 69 ? -4.661 -8.033 -1.558 1.00 92.62 69 LEU A O 1
ATOM 530 N N . ASP A 1 70 ? -3.792 -6.154 -0.692 1.00 92.44 70 ASP A N 1
ATOM 531 C CA . ASP A 1 70 ? -4.759 -5.984 0.382 1.00 92.44 70 ASP A CA 1
ATOM 532 C C . ASP A 1 70 ? -5.028 -4.497 0.673 1.00 92.44 70 ASP A C 1
ATOM 534 O O . ASP A 1 70 ? -4.372 -3.586 0.157 1.00 92.44 70 ASP A O 1
ATOM 538 N N . THR A 1 71 ? -6.053 -4.247 1.487 1.00 89.31 71 THR A N 1
ATOM 539 C CA . THR A 1 71 ? -6.378 -2.922 2.021 1.00 89.31 71 THR A CA 1
ATOM 540 C C . THR A 1 71 ? -6.687 -3.047 3.501 1.00 89.31 71 THR A C 1
ATOM 542 O O . THR A 1 71 ? -7.525 -3.862 3.884 1.00 89.31 71 THR A O 1
ATOM 545 N N . HIS A 1 72 ? -6.060 -2.204 4.317 1.00 89.44 72 HIS A N 1
ATOM 546 C CA . HIS A 1 72 ? -6.229 -2.199 5.770 1.00 89.44 72 HIS A CA 1
ATOM 547 C C . HIS A 1 72 ? -7.008 -0.947 6.185 1.00 89.44 72 HIS A C 1
ATOM 549 O O . HIS A 1 72 ? -6.430 0.143 6.189 1.00 89.44 72 HIS A O 1
ATOM 555 N N . PRO A 1 73 ? -8.315 -1.047 6.483 1.00 86.25 73 PRO A N 1
ATOM 556 C CA . PRO A 1 73 ? -9.056 0.086 7.012 1.00 86.25 73 PRO A CA 1
ATOM 557 C C . PRO A 1 73 ? -8.604 0.387 8.444 1.00 86.25 73 PRO A C 1
ATOM 559 O O . PRO A 1 73 ? -8.316 -0.520 9.225 1.00 86.25 73 PRO A O 1
ATOM 562 N N . PHE A 1 74 ? -8.588 1.666 8.810 1.00 87.88 74 PHE A N 1
ATOM 563 C CA . PHE A 1 74 ? -8.451 2.044 10.211 1.00 87.88 74 PHE A CA 1
ATOM 564 C C . PHE A 1 74 ? -9.738 1.685 10.947 1.00 87.88 74 PHE A C 1
ATOM 566 O O . PHE A 1 74 ? -10.821 2.144 10.585 1.00 87.88 74 PHE A O 1
ATOM 573 N N . VAL A 1 75 ? -9.607 0.848 11.971 1.00 90.00 75 VAL A N 1
ATOM 574 C CA . VAL A 1 75 ? -10.712 0.382 12.809 1.00 90.00 75 VAL A CA 1
ATOM 575 C C . VAL A 1 75 ? -10.338 0.535 14.278 1.00 90.00 75 VAL A C 1
ATOM 577 O O . VAL A 1 75 ? -9.160 0.495 14.636 1.00 90.00 75 VAL A O 1
ATOM 580 N N . VAL A 1 76 ? -11.347 0.701 15.130 1.00 87.75 76 VAL A N 1
ATOM 581 C CA . VAL A 1 76 ? -11.183 0.744 16.585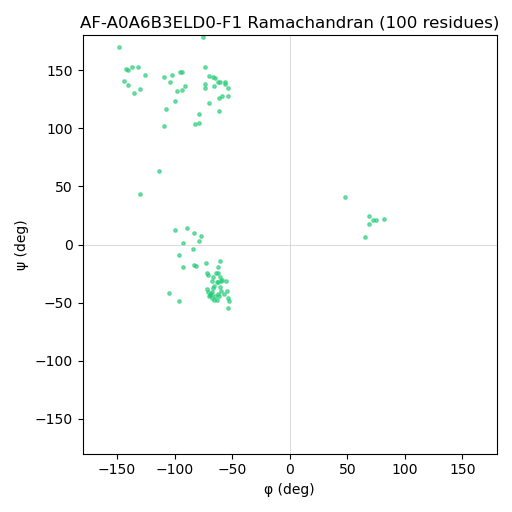 1.00 87.75 76 VAL A CA 1
ATOM 582 C C . VAL A 1 76 ? -11.727 -0.556 17.161 1.00 87.75 76 VAL A C 1
ATOM 584 O O . VAL A 1 76 ? -12.919 -0.837 17.051 1.00 87.75 76 VAL A O 1
ATOM 587 N N . PHE A 1 77 ? -10.852 -1.347 17.778 1.00 91.06 77 PHE A N 1
ATOM 588 C CA . PHE A 1 77 ? -11.249 -2.510 18.568 1.00 91.06 77 PHE A CA 1
ATOM 589 C C . PHE A 1 77 ? -11.385 -2.097 20.033 1.00 91.06 77 PHE A C 1
ATOM 591 O O . PHE A 1 77 ? -10.496 -1.439 20.571 1.00 91.06 77 PHE A O 1
ATOM 598 N N . TYR A 1 78 ? -12.481 -2.487 20.681 1.00 92.25 78 TYR A N 1
ATOM 599 C CA . TYR A 1 78 ? -12.736 -2.178 22.087 1.00 92.25 78 TYR A CA 1
ATOM 600 C C . TYR A 1 78 ? -13.422 -3.347 22.801 1.00 92.25 78 TYR A C 1
ATOM 602 O O . TYR A 1 78 ? -14.164 -4.122 22.191 1.00 92.25 78 TYR A O 1
ATOM 610 N N . ASP A 1 79 ? -13.183 -3.464 24.109 1.00 94.88 79 ASP A N 1
ATOM 611 C CA . ASP A 1 79 ? -13.884 -4.422 24.962 1.00 94.88 79 ASP A CA 1
ATOM 612 C C . ASP A 1 79 ? -15.269 -3.872 25.317 1.00 94.88 79 ASP A C 1
ATOM 614 O O . ASP A 1 79 ? -15.400 -2.887 26.046 1.00 94.88 79 ASP A O 1
ATOM 618 N N . ARG A 1 80 ? -16.315 -4.524 24.807 1.00 94.12 80 ARG A N 1
ATOM 619 C CA . ARG A 1 80 ? -17.705 -4.108 25.034 1.00 94.12 80 ARG A CA 1
ATOM 620 C C . ARG A 1 80 ? -18.086 -4.124 26.513 1.00 94.12 80 ARG A C 1
ATOM 622 O O . ARG A 1 80 ? -18.807 -3.239 26.946 1.00 94.12 80 ARG A O 1
ATOM 629 N N . THR A 1 81 ? -17.582 -5.078 27.292 1.00 95.81 81 THR A N 1
ATOM 630 C CA . THR A 1 81 ? -17.889 -5.194 28.725 1.00 95.81 81 THR A CA 1
ATOM 631 C C . THR A 1 81 ? -17.304 -4.024 29.504 1.00 95.81 81 THR A C 1
ATOM 633 O O . THR A 1 81 ? -17.935 -3.499 30.417 1.00 95.81 81 THR A O 1
ATOM 636 N N . VAL A 1 82 ? -16.082 -3.614 29.161 1.00 96.75 82 VAL A N 1
ATOM 637 C CA . VAL A 1 82 ? -15.433 -2.466 29.806 1.00 96.75 82 VAL A CA 1
ATOM 638 C C . VAL A 1 82 ? -16.131 -1.166 29.416 1.00 96.75 82 VAL A C 1
ATOM 640 O O . VAL A 1 82 ? -16.397 -0.341 30.286 1.00 96.75 82 VAL A O 1
ATOM 643 N N . MET A 1 83 ? -16.467 -0.997 28.136 1.00 95.69 83 MET A N 1
ATOM 644 C CA . MET A 1 83 ? -17.130 0.218 27.651 1.00 95.69 83 MET A CA 1
ATOM 645 C C . MET A 1 83 ? -18.550 0.370 28.204 1.00 95.69 83 MET A C 1
ATOM 647 O O . MET A 1 83 ? -18.934 1.476 28.566 1.00 95.69 83 MET A O 1
ATOM 651 N N . ASP A 1 84 ? -19.296 -0.727 28.343 1.00 95.12 84 ASP A N 1
ATOM 652 C CA . ASP A 1 84 ? -20.626 -0.725 28.962 1.00 95.12 84 ASP A CA 1
ATOM 653 C C . ASP A 1 84 ? -20.559 -0.296 30.434 1.00 95.12 84 ASP A C 1
ATOM 655 O O . ASP A 1 84 ? -21.248 0.627 30.861 1.00 95.12 84 ASP A O 1
ATOM 659 N N . LYS A 1 85 ? -19.621 -0.875 31.200 1.00 95.94 85 LYS A N 1
ATOM 660 C CA . LYS A 1 85 ? -19.368 -0.479 32.598 1.00 95.94 85 LYS A CA 1
ATOM 661 C C . LYS A 1 85 ? -18.989 0.995 32.743 1.00 95.94 85 LYS A C 1
ATOM 663 O O . LYS A 1 85 ? -19.262 1.586 33.783 1.00 95.94 85 LYS A O 1
ATOM 668 N N . ALA A 1 86 ? -18.338 1.565 31.733 1.00 94.56 86 ALA A N 1
ATOM 669 C CA . ALA A 1 86 ? -17.961 2.972 31.698 1.00 94.56 86 ALA A CA 1
ATOM 670 C C . ALA A 1 86 ? -19.089 3.897 31.198 1.00 94.56 86 ALA A C 1
ATOM 672 O O . ALA A 1 86 ? -18.899 5.110 31.183 1.00 94.56 86 ALA A O 1
ATOM 673 N N . GLY A 1 87 ? -20.241 3.357 30.780 1.00 94.75 87 GLY A N 1
ATOM 674 C CA . GLY A 1 87 ? -21.333 4.137 30.191 1.00 94.75 87 GLY A CA 1
ATOM 675 C C . GLY A 1 87 ? -20.998 4.709 28.810 1.00 94.75 87 GLY A C 1
ATOM 676 O O . GLY A 1 87 ? -21.560 5.724 28.415 1.00 94.75 87 GLY A O 1
ATOM 677 N N . LEU A 1 88 ? -20.062 4.085 28.088 1.00 94.62 88 LEU A N 1
ATOM 678 C CA . LEU A 1 88 ? -19.548 4.556 26.798 1.00 94.62 88 LEU A CA 1
ATOM 679 C C . LEU A 1 88 ? -20.184 3.850 25.593 1.00 94.62 88 LEU A C 1
ATOM 681 O O . LEU A 1 88 ? -19.666 3.960 24.481 1.00 94.62 88 LEU A O 1
ATOM 685 N N . LEU A 1 89 ? -21.274 3.105 25.791 1.00 94.88 89 LEU A N 1
ATOM 686 C CA . LEU A 1 89 ? -22.027 2.472 24.708 1.00 94.88 89 LEU A CA 1
ATOM 687 C C . LEU A 1 89 ? -23.381 3.158 24.497 1.00 94.88 89 LEU A C 1
ATOM 689 O O . LEU A 1 89 ? -24.023 3.579 25.457 1.00 94.88 89 LEU A O 1
ATOM 693 N N . ASP A 1 90 ? -23.818 3.248 23.241 1.00 92.62 90 ASP A N 1
ATOM 694 C CA . ASP A 1 90 ? -25.191 3.627 22.896 1.00 92.62 90 ASP A CA 1
ATOM 695 C C . ASP A 1 90 ? -26.193 2.480 23.148 1.00 92.62 90 ASP A C 1
ATOM 697 O O . ASP A 1 90 ? -25.825 1.368 23.539 1.00 92.62 90 ASP A O 1
ATOM 701 N N . SER A 1 91 ? -27.483 2.733 22.894 1.00 93.25 91 SER A N 1
ATOM 702 C CA . SER A 1 91 ? -28.549 1.731 23.054 1.00 93.25 91 SER A CA 1
ATOM 703 C C . SER A 1 91 ? -28.399 0.506 22.145 1.00 93.25 91 SER A C 1
ATOM 705 O O . SER A 1 91 ? -28.987 -0.536 22.428 1.00 93.25 91 SER A O 1
ATOM 707 N N . ASP A 1 92 ? -27.613 0.617 21.074 1.00 91.88 92 ASP A N 1
ATOM 708 C CA . ASP A 1 92 ? -27.322 -0.471 20.142 1.00 91.88 92 ASP A CA 1
ATOM 709 C C . ASP A 1 92 ? -26.034 -1.230 20.528 1.00 91.88 92 ASP A C 1
ATOM 711 O O . ASP A 1 92 ? -25.622 -2.175 19.845 1.00 91.88 92 ASP A O 1
ATOM 715 N N . GLY A 1 93 ? -25.377 -0.840 21.627 1.00 89.62 93 GLY A N 1
ATOM 716 C CA . GLY A 1 93 ? -24.141 -1.441 22.117 1.00 89.62 93 GLY A CA 1
ATOM 717 C C . GLY A 1 93 ? -22.897 -1.063 21.306 1.00 89.62 93 GLY A C 1
ATOM 718 O O . GLY A 1 93 ? -21.903 -1.806 21.335 1.00 89.62 93 GLY A O 1
ATOM 719 N N . ARG A 1 94 ? -22.941 0.049 20.562 1.00 92.00 94 ARG A N 1
ATOM 720 C CA . ARG A 1 94 ? -21.799 0.617 19.834 1.00 92.00 94 ARG A CA 1
ATOM 721 C C . ARG A 1 94 ? -21.093 1.661 20.686 1.00 92.00 94 ARG A C 1
ATOM 723 O O . ARG A 1 94 ? -21.725 2.332 21.492 1.00 92.00 94 ARG A O 1
ATOM 730 N N . LEU A 1 95 ? -19.778 1.784 20.510 1.00 92.31 95 LEU A N 1
ATOM 731 C CA . LEU A 1 95 ? -18.996 2.815 21.189 1.00 92.31 95 LEU A CA 1
ATOM 732 C C . LEU A 1 95 ? -19.537 4.197 20.812 1.00 92.31 95 LEU A C 1
ATOM 734 O O . LEU A 1 95 ? -19.660 4.500 19.622 1.00 92.31 95 LEU A O 1
ATOM 738 N N . LEU A 1 96 ? -19.833 5.017 21.819 1.00 91.62 96 LEU A N 1
ATOM 739 C CA . LEU A 1 96 ? -20.185 6.415 21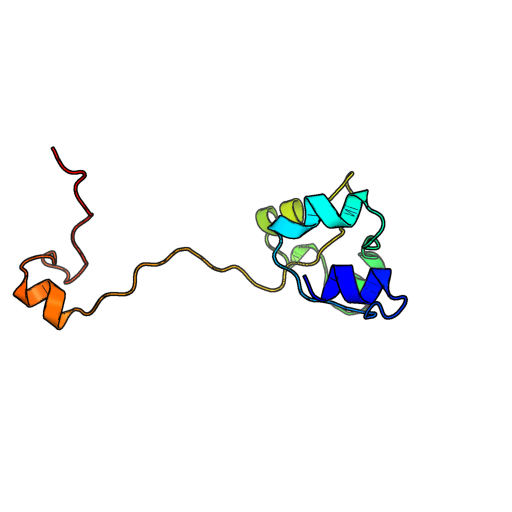.610 1.00 91.62 96 LEU A CA 1
ATOM 740 C C . LEU A 1 96 ? -19.050 7.111 20.841 1.00 91.62 96 LEU A C 1
ATOM 742 O O . LEU A 1 96 ? -17.874 6.833 21.102 1.00 91.62 96 LEU A O 1
ATOM 746 N N . PRO A 1 97 ? -19.364 8.001 19.883 1.00 84.62 97 PRO A N 1
ATOM 747 C CA . PRO A 1 97 ? -18.339 8.757 19.185 1.00 84.62 97 PRO A CA 1
ATOM 748 C C . PRO A 1 97 ? -17.447 9.480 20.202 1.00 84.62 97 PRO A C 1
ATOM 750 O O . PRO A 1 97 ? -17.977 10.075 21.140 1.00 84.62 97 PRO A O 1
ATOM 753 N N . PRO A 1 98 ? -16.113 9.447 20.047 1.00 76.81 98 PRO A N 1
ATOM 754 C CA . PRO A 1 98 ? -15.249 10.234 20.908 1.00 76.81 98 PRO A CA 1
ATOM 755 C C . PRO A 1 98 ? -15.591 11.712 20.714 1.00 76.81 98 PRO A C 1
ATOM 757 O O . PRO A 1 98 ? -15.421 12.258 19.622 1.00 76.81 98 PRO A O 1
ATOM 760 N N . GLU A 1 99 ? -16.095 12.356 21.761 1.00 76.44 99 GLU A N 1
ATOM 761 C CA . GLU A 1 99 ? -16.249 13.804 21.772 1.00 76.44 99 GLU A CA 1
ATOM 762 C C . GLU A 1 99 ? -14.861 14.432 21.933 1.00 76.44 99 GLU A C 1
ATOM 764 O O . GLU A 1 99 ? -14.033 13.969 22.723 1.00 76.44 99 GLU A O 1
ATOM 769 N N . SER A 1 100 ? -14.567 15.463 21.138 1.00 54.28 100 SER A N 1
ATOM 770 C CA . SER A 1 100 ? -13.346 16.241 21.349 1.00 54.28 100 SER A CA 1
ATOM 771 C C . SER A 1 100 ? -13.429 16.891 22.735 1.00 54.28 100 SER A C 1
ATOM 773 O O . SER A 1 100 ? -14.509 17.372 23.086 1.00 54.28 100 SER A O 1
ATOM 775 N N . PRO A 1 101 ? -12.337 16.947 23.521 1.00 59.69 101 PRO A N 1
ATOM 776 C CA . PRO A 1 101 ? -12.351 17.693 24.773 1.00 59.69 101 PRO A CA 1
ATOM 777 C C . PRO A 1 101 ? -12.761 19.144 24.502 1.00 59.69 101 PRO A C 1
ATOM 779 O O . PRO A 1 101 ? -12.316 19.723 23.503 1.00 59.69 101 PRO A O 1
ATOM 782 N N . ALA A 1 102 ? -13.614 19.688 25.369 1.00 48.09 102 ALA A N 1
ATOM 783 C CA . ALA A 1 102 ? -13.918 21.116 25.415 1.00 48.09 102 ALA A CA 1
ATOM 784 C C . ALA A 1 102 ? -12.695 21.934 25.859 1.00 48.09 102 ALA A C 1
ATOM 786 O O . ALA A 1 102 ? -11.886 21.403 26.658 1.00 48.09 102 ALA A O 1
#

pLDDT: mean 91.69, std 7.73, range [48.09, 97.75]

Foldseek 3Di:
DCQVVCVVVVNHDPDDDDDLVCLVVQVVVVSFDFDDQVVCVVVPNHPVVDDPVVQVSCDDPNTRRDDDDDDDDDDDDDDLVVCVVVVQADPVSDGNPDDDDD

Secondary structure (DSSP, 8-state):
-HHHHHHHTT---SS----GGGHHHHTTTT-SPPP-HHHHHHTT--GGGS-HHHHHHTEETTEE---------------HHHHHHTT-B-TTSPBPP-PPP-

Nearest PDB structures (foldseek):
  7ffw-assembly1_A  TM=8.423E-01  e=2.148E-03  Salmonella enterica
  6les-assembly2_Y  TM=7.792E-01  e=2.007E-03  Escherichia coli K-12
  7bg0-assembly2_D  TM=6.485E-01  e=5.549E-03  Escherichia coli K-12
  3uor-assembly2_B  TM=8.628E-01  e=5.576E-01  Xanthomonas citri pv. citri str. 306
  4ry1-assembly2_B  TM=7.438E-01  e=3.242E-01  Pectobacterium atrosepticum SCRI1043

Solvent-accessible surface area (backbone atoms only — not comparable to full-atom values): 6833 Å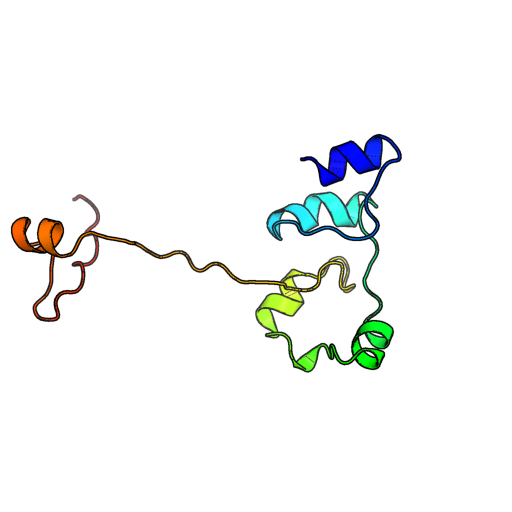² total; per-residue (Å²): 111,67,68,64,54,32,38,77,68,77,55,54,69,98,71,84,90,75,66,73,87,47,46,82,67,29,50,84,67,67,74,50,66,66,60,62,64,66,61,35,36,76,74,73,52,46,72,84,81,45,58,67,72,62,54,58,69,28,43,54,97,90,36,42,57,48,80,86,87,81,84,85,78,94,77,87,87,77,61,63,71,61,34,50,77,68,68,40,41,45,99,87,70,43,74,53,77,86,72,78,84,132